Protein AF-A0A316S6Y8-F1 (afdb_monomer_lite)

Foldseek 3Di:
DPPPPDPQQWKWWAAPVHNVDTDIDRDLLSVLVSCVVRCWTFIAGPVGHTQWGADNNHTPDHPDPVSVVVSVVNNVVDPPSPPPPPPPDPDPDPPPDDDD

Radius of gyration: 15.34 Å; chains: 1; bounding box: 52×39×35 Å

pLDDT: mean 70.54, std 16.43, range [36.12, 89.25]

Secondary structure (DSSP, 8-state):
--S-S-SSS-EEEE-SS-TT-EEEE-SHHHHHHHHHHHT-EEEE-TTS-EEEEEETTEEEEES-HHHHHHHHHHHTTSTTSTTTS---------------

Sequence (100 aa):
MNQTDNRYTLLYGLTLFEPDDRTPLCSVEEVADFLLTHDGGIITEPDGAVLLEVEDREFVLCTDSEYKDELMRELRKSEGFEDRFGYRFPARTNKKRKGR

Structure (mmCIF, N/CA/C/O backbone):
data_AF-A0A316S6Y8-F1
#
_entry.id   AF-A0A316S6Y8-F1
#
loop_
_atom_site.group_PDB
_atom_site.id
_atom_site.type_symbol
_atom_site.label_atom_id
_atom_site.label_alt_id
_atom_site.label_comp_id
_atom_site.label_asym_id
_atom_site.label_entity_id
_atom_site.label_seq_id
_atom_site.pdbx_PDB_ins_code
_atom_site.Cartn_x
_atom_site.Cartn_y
_atom_site.Cartn_z
_atom_site.occupancy
_atom_site.B_iso_or_equiv
_atom_site.auth_seq_id
_atom_site.auth_comp_id
_atom_site.auth_asym_id
_atom_site.auth_atom_id
_atom_site.pdbx_PDB_model_num
ATOM 1 N N . MET A 1 1 ? -4.177 23.756 11.422 1.00 36.12 1 MET A N 1
ATOM 2 C CA . MET A 1 1 ? -4.040 22.647 10.459 1.00 36.12 1 MET A CA 1
ATOM 3 C C . MET A 1 1 ? -3.351 21.511 11.188 1.00 36.12 1 MET A C 1
ATOM 5 O O . MET A 1 1 ? -2.226 21.709 11.627 1.00 36.12 1 MET A O 1
ATOM 9 N N . ASN A 1 2 ? -4.053 20.403 11.437 1.00 38.19 2 ASN A N 1
ATOM 10 C CA . ASN A 1 2 ? -3.468 19.248 12.114 1.00 38.19 2 ASN A CA 1
ATOM 11 C C . ASN A 1 2 ? -2.569 18.515 11.125 1.00 38.19 2 ASN A C 1
ATOM 13 O O . ASN A 1 2 ? -3.009 18.098 10.061 1.00 38.19 2 ASN A O 1
ATOM 17 N N . GLN A 1 3 ? -1.302 18.417 11.494 1.00 40.00 3 GLN A N 1
ATOM 18 C CA . GLN A 1 3 ? -0.199 17.882 10.711 1.00 40.00 3 GLN A CA 1
ATOM 19 C C . GLN A 1 3 ? -0.196 16.343 10.763 1.00 40.00 3 GLN A C 1
ATOM 21 O O . GLN A 1 3 ? 0.780 15.718 11.157 1.00 40.00 3 GLN A O 1
ATOM 26 N N . THR A 1 4 ? -1.336 15.747 10.423 1.00 42.56 4 THR A N 1
ATOM 27 C CA . THR A 1 4 ? -1.509 14.317 10.111 1.00 42.56 4 THR A CA 1
ATOM 28 C C . THR A 1 4 ? -2.085 14.166 8.701 1.00 42.56 4 THR A C 1
ATOM 30 O O . THR A 1 4 ? -2.779 13.204 8.409 1.00 42.56 4 THR A O 1
ATOM 33 N N . ASP A 1 5 ? -1.849 15.162 7.849 1.00 44.81 5 ASP A N 1
ATOM 34 C CA . ASP A 1 5 ? -2.262 15.183 6.451 1.00 44.81 5 ASP A CA 1
ATOM 35 C C . ASP A 1 5 ? -1.029 14.803 5.618 1.00 44.81 5 ASP A C 1
ATOM 37 O O . ASP A 1 5 ? -0.035 15.532 5.608 1.00 44.81 5 ASP A O 1
ATOM 41 N N . ASN A 1 6 ? -1.088 13.638 4.972 1.00 48.97 6 ASN A N 1
ATOM 42 C CA . ASN A 1 6 ? -0.208 13.198 3.886 1.00 48.97 6 ASN A CA 1
ATOM 43 C C . ASN A 1 6 ? 1.246 12.835 4.225 1.00 48.97 6 ASN A C 1
ATOM 45 O O . ASN A 1 6 ? 2.181 13.495 3.772 1.00 48.97 6 ASN A O 1
ATOM 49 N N . ARG A 1 7 ? 1.472 11.703 4.906 1.00 54.59 7 ARG A N 1
ATOM 50 C CA . ARG A 1 7 ? 2.754 10.992 4.711 1.00 54.59 7 ARG A CA 1
ATOM 51 C C . ARG A 1 7 ? 2.793 10.254 3.357 1.00 54.59 7 ARG A C 1
ATOM 53 O O . ARG A 1 7 ? 3.870 10.078 2.808 1.00 54.59 7 ARG A O 1
ATOM 60 N N . TYR A 1 8 ? 1.623 9.954 2.780 1.00 62.38 8 TYR A N 1
ATOM 61 C CA . TYR A 1 8 ? 1.452 9.283 1.485 1.00 62.38 8 TYR A CA 1
ATOM 62 C C . TYR A 1 8 ? 0.461 10.049 0.596 1.00 62.38 8 TYR A C 1
ATOM 64 O O . TYR A 1 8 ? -0.688 9.654 0.439 1.00 62.38 8 TYR A O 1
ATOM 72 N N . THR A 1 9 ? 0.881 11.197 0.056 1.00 67.50 9 THR A N 1
ATOM 73 C CA . THR A 1 9 ? 0.031 12.074 -0.780 1.00 67.50 9 THR A CA 1
ATOM 74 C C . THR A 1 9 ? -0.387 11.425 -2.104 1.00 67.50 9 THR A C 1
ATOM 76 O O . THR A 1 9 ? -1.387 11.815 -2.699 1.00 67.50 9 THR A O 1
ATOM 79 N N . LEU A 1 10 ? 0.417 10.486 -2.604 1.00 80.25 10 LEU A N 1
ATOM 80 C CA . LEU A 1 10 ? 0.190 9.783 -3.859 1.00 80.25 10 LEU A CA 1
ATOM 81 C C . LEU A 1 10 ? 0.946 8.457 -3.823 1.00 80.25 10 LEU A C 1
ATOM 83 O O . LEU A 1 10 ? 2.159 8.444 -3.629 1.00 80.25 10 LEU A O 1
ATOM 87 N N . LEU A 1 11 ? 0.230 7.364 -4.027 1.00 86.81 11 LEU A N 1
ATOM 88 C CA . LEU A 1 11 ? 0.762 6.021 -4.196 1.00 86.81 11 LEU A CA 1
ATOM 89 C C . LEU A 1 11 ? 0.339 5.491 -5.562 1.00 86.81 11 LEU A C 1
ATOM 91 O O . LEU A 1 11 ? -0.578 6.019 -6.190 1.00 86.81 11 LEU A O 1
ATOM 95 N N . TYR A 1 12 ? 1.008 4.446 -6.026 1.00 86.56 12 TYR A N 1
ATOM 96 C CA . TYR A 1 12 ? 0.652 3.768 -7.263 1.00 86.56 12 TYR A CA 1
ATOM 97 C C . TYR A 1 12 ? 0.340 2.310 -6.974 1.00 86.56 12 T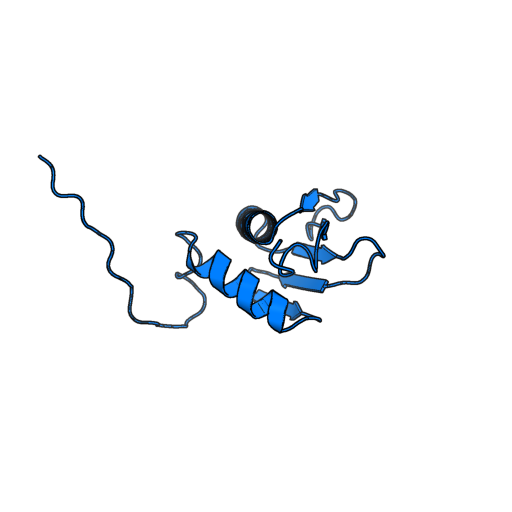YR A C 1
ATOM 99 O O . TYR A 1 12 ? 1.192 1.584 -6.471 1.00 86.56 12 TYR A O 1
ATOM 107 N N . GLY A 1 13 ? -0.885 1.900 -7.288 1.00 86.56 13 GLY A N 1
ATOM 108 C CA . GLY A 1 13 ? -1.292 0.505 -7.311 1.00 86.56 13 GLY A CA 1
ATOM 109 C C . GLY A 1 13 ? -0.900 -0.127 -8.635 1.00 86.56 13 GLY A C 1
ATOM 110 O O . GLY A 1 13 ? -1.258 0.373 -9.700 1.00 86.56 13 GLY A O 1
ATOM 111 N N . LEU A 1 14 ? -0.159 -1.219 -8.549 1.00 86.25 14 LEU A N 1
ATOM 112 C CA . LEU A 1 14 ? 0.218 -2.080 -9.655 1.00 86.25 14 LEU A CA 1
ATOM 113 C C . LEU A 1 14 ? -0.499 -3.407 -9.466 1.00 86.25 14 LEU A C 1
ATOM 115 O O . LEU A 1 14 ? -0.355 -4.066 -8.432 1.00 86.25 14 LEU A O 1
ATOM 119 N N . THR A 1 15 ? -1.275 -3.811 -10.464 1.00 77.44 15 THR A N 1
ATOM 120 C CA . THR A 1 15 ? -1.862 -5.149 -10.450 1.00 77.44 15 THR A CA 1
ATOM 121 C C . THR A 1 15 ? -0.771 -6.172 -10.774 1.00 77.44 15 THR A C 1
ATOM 123 O O . THR A 1 15 ? 0.131 -5.906 -11.568 1.00 77.44 15 THR A O 1
ATOM 126 N N . LEU A 1 16 ? -0.846 -7.367 -10.184 1.00 67.44 16 LEU A N 1
ATOM 127 C CA . LEU A 1 16 ? 0.112 -8.448 -10.470 1.00 67.44 16 LEU A CA 1
ATOM 128 C C . LEU A 1 16 ? 0.020 -8.950 -11.923 1.00 67.44 16 LEU A C 1
ATOM 130 O O . LEU A 1 16 ? 0.953 -9.568 -12.431 1.00 67.44 16 LEU A O 1
ATOM 134 N N . PHE A 1 17 ? -1.106 -8.685 -12.590 1.00 64.50 17 PHE A N 1
ATOM 135 C CA . PHE A 1 17 ? -1.390 -9.134 -13.951 1.00 64.50 17 PHE A CA 1
ATOM 136 C C . PHE A 1 17 ? -1.038 -8.089 -15.017 1.00 64.50 17 PHE A C 1
ATOM 138 O O . PHE A 1 17 ? -0.669 -8.465 -16.128 1.00 64.50 17 PHE A O 1
ATOM 145 N N . GLU A 1 18 ? -1.113 -6.797 -14.688 1.00 65.38 18 GLU A N 1
ATOM 146 C CA . GLU A 1 18 ? -0.861 -5.681 -15.605 1.00 65.38 18 GLU A CA 1
ATOM 147 C C . GLU A 1 18 ? 0.049 -4.631 -14.931 1.00 65.38 18 GLU A C 1
ATOM 149 O O . GLU A 1 18 ? -0.429 -3.610 -14.437 1.00 65.38 18 GLU A O 1
ATOM 154 N N . PRO A 1 19 ? 1.379 -4.857 -14.906 1.00 61.94 19 PRO A N 1
ATOM 155 C CA . PRO A 1 19 ? 2.339 -3.974 -14.231 1.00 61.94 19 PRO A CA 1
ATOM 156 C C . PRO A 1 19 ? 2.576 -2.630 -14.949 1.00 61.94 19 PRO A C 1
ATOM 158 O O . PRO A 1 1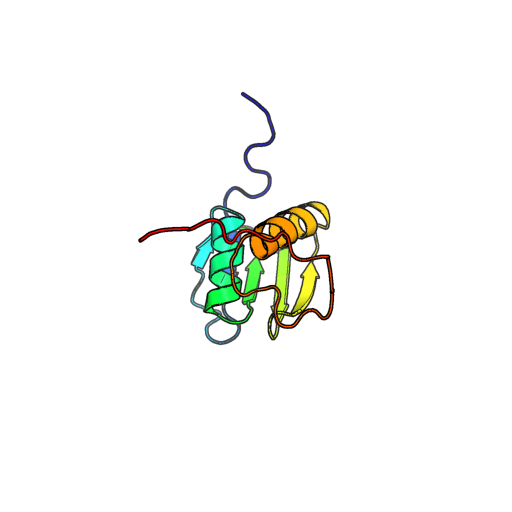9 ? 3.251 -1.752 -14.410 1.00 61.94 19 PRO A O 1
ATOM 161 N N . ASP A 1 20 ? 2.052 -2.459 -16.165 1.00 64.88 20 ASP A N 1
ATOM 162 C CA . ASP A 1 20 ? 2.064 -1.179 -16.886 1.00 64.88 20 ASP A CA 1
ATOM 163 C C . ASP A 1 20 ? 0.895 -0.264 -16.476 1.00 64.88 20 ASP A C 1
ATOM 165 O O . ASP A 1 20 ? 0.974 0.951 -16.674 1.00 64.88 20 ASP A O 1
ATOM 169 N N . ASP A 1 21 ? -0.159 -0.809 -15.853 1.00 70.81 21 ASP A N 1
ATOM 170 C CA . ASP A 1 21 ? -1.318 -0.031 -15.415 1.00 70.81 21 ASP A CA 1
ATOM 171 C C . ASP A 1 21 ? -1.123 0.444 -13.970 1.00 70.81 21 ASP A C 1
ATOM 173 O O . ASP A 1 21 ? -1.414 -0.242 -12.987 1.00 70.81 21 ASP A O 1
ATOM 177 N N . ARG A 1 22 ? -0.528 1.633 -13.846 1.00 78.69 22 ARG A N 1
ATOM 178 C CA . ARG A 1 22 ? -0.331 2.312 -12.563 1.00 78.69 22 ARG A CA 1
ATOM 179 C C . ARG A 1 22 ? -1.588 3.080 -12.203 1.00 78.69 22 ARG A C 1
ATOM 181 O O . ARG A 1 22 ? -1.808 4.181 -12.707 1.00 78.69 22 ARG A O 1
ATOM 188 N N . THR A 1 23 ? -2.361 2.542 -11.271 1.00 82.19 23 THR A N 1
ATOM 189 C CA . THR A 1 23 ? -3.507 3.258 -10.712 1.00 82.19 23 THR A CA 1
ATOM 190 C C . THR A 1 23 ? -3.013 4.252 -9.658 1.00 82.19 23 THR A C 1
ATOM 192 O O . THR A 1 23 ? -2.388 3.830 -8.685 1.00 82.19 23 THR A O 1
ATOM 195 N N . PRO A 1 24 ? -3.238 5.568 -9.816 1.00 85.25 24 PRO A N 1
ATOM 196 C CA . PRO A 1 24 ? -2.909 6.536 -8.779 1.00 85.25 24 PRO A CA 1
ATOM 197 C C . PRO A 1 24 ? -3.883 6.389 -7.605 1.00 85.25 24 PRO A C 1
ATOM 199 O O . PRO A 1 24 ? -5.093 6.484 -7.781 1.00 85.25 24 PRO A O 1
ATOM 202 N N . LEU A 1 25 ? -3.343 6.175 -6.411 1.00 84.44 25 LEU A N 1
ATOM 203 C CA . LEU A 1 25 ? -4.080 5.990 -5.165 1.00 84.44 25 LEU A CA 1
ATOM 204 C C . LEU A 1 25 ? -3.683 7.126 -4.220 1.00 84.44 25 LEU A C 1
ATOM 206 O O . LEU A 1 25 ? -2.549 7.193 -3.748 1.00 84.44 25 LEU A O 1
ATOM 210 N N . CYS A 1 26 ? -4.596 8.058 -3.976 1.00 79.31 26 CYS A N 1
ATOM 211 C CA . CYS A 1 26 ? -4.345 9.269 -3.193 1.00 79.31 26 CYS A CA 1
ATOM 212 C C . CYS A 1 26 ? -4.754 9.109 -1.723 1.00 79.31 26 CYS A C 1
ATOM 214 O O . CYS A 1 26 ? -4.661 10.057 -0.943 1.00 79.31 26 CYS A O 1
ATOM 216 N N . SER A 1 27 ? -5.275 7.946 -1.331 1.00 80.31 27 SER A N 1
ATOM 217 C CA . SER A 1 27 ? -5.752 7.679 0.027 1.00 80.31 27 SER A CA 1
ATOM 218 C C . SER A 1 27 ? -5.680 6.196 0.376 1.00 80.31 27 SER A C 1
ATOM 220 O O . SER A 1 27 ? -5.769 5.329 -0.490 1.00 80.31 27 SER A O 1
ATOM 222 N N . VAL A 1 28 ? -5.571 5.895 1.673 1.00 81.56 28 VAL A N 1
ATOM 223 C CA . VAL A 1 28 ? -5.579 4.515 2.196 1.00 81.56 28 VAL A CA 1
ATOM 224 C C . VAL A 1 28 ? -6.882 3.785 1.853 1.00 81.56 28 VAL A C 1
ATOM 226 O O . VAL A 1 28 ? -6.867 2.584 1.605 1.00 81.56 28 VAL A O 1
ATOM 229 N N . GLU A 1 29 ? -7.997 4.513 1.784 1.00 81.75 29 GLU A N 1
ATOM 230 C CA . GLU A 1 29 ? -9.294 3.989 1.339 1.00 81.75 29 GLU A CA 1
ATOM 231 C C . GLU A 1 29 ? -9.241 3.483 -0.108 1.00 81.75 29 GLU A C 1
ATOM 233 O O . GLU A 1 29 ? -9.693 2.374 -0.381 1.00 81.75 29 GLU A O 1
ATOM 238 N N . GLU A 1 30 ? -8.633 4.249 -1.020 1.00 84.44 30 GLU A N 1
ATOM 239 C CA . GLU A 1 30 ? -8.464 3.835 -2.419 1.00 84.44 30 GLU A CA 1
ATOM 240 C C . GLU A 1 30 ? -7.526 2.632 -2.526 1.00 84.44 30 GLU A C 1
ATOM 242 O O . GLU A 1 30 ? -7.772 1.725 -3.314 1.00 84.44 30 GLU A O 1
ATOM 247 N N . VAL A 1 31 ? -6.482 2.579 -1.695 1.00 84.62 31 VAL A N 1
ATOM 248 C CA . VAL A 1 31 ? -5.582 1.419 -1.630 1.00 84.62 31 VAL A CA 1
ATOM 249 C C . VAL A 1 31 ? -6.321 0.172 -1.156 1.00 84.62 31 VAL A C 1
ATOM 251 O O . VAL A 1 31 ? -6.162 -0.895 -1.743 1.00 84.62 31 VAL A O 1
ATOM 254 N N . ALA A 1 32 ? -7.159 0.293 -0.128 1.00 83.56 32 ALA A N 1
ATOM 255 C CA . ALA A 1 32 ? -7.983 -0.812 0.343 1.00 83.56 32 ALA A CA 1
ATOM 256 C C . ALA A 1 32 ? -8.958 -1.299 -0.742 1.00 83.56 32 ALA A C 1
ATOM 258 O O . ALA A 1 32 ? -9.063 -2.504 -0.965 1.00 83.56 32 ALA A O 1
ATOM 259 N N . ASP A 1 33 ? -9.639 -0.380 -1.430 1.00 82.12 33 ASP A N 1
ATOM 260 C CA . ASP A 1 33 ? -10.571 -0.699 -2.518 1.00 82.12 33 ASP A CA 1
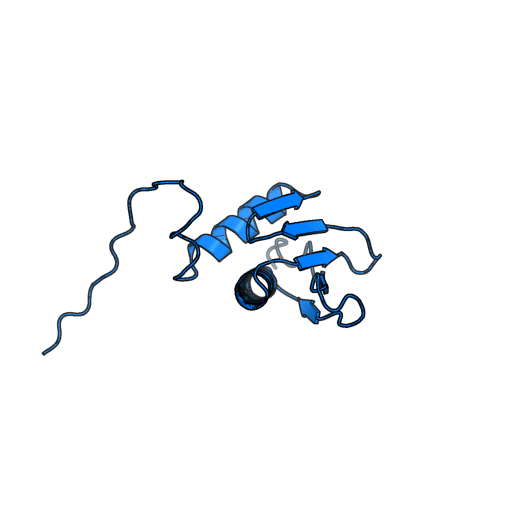ATOM 261 C C . ASP A 1 33 ? -9.867 -1.363 -3.711 1.00 82.12 33 ASP A C 1
ATOM 263 O O . ASP A 1 33 ? -10.333 -2.383 -4.222 1.00 82.12 33 ASP A O 1
ATOM 267 N N . PHE A 1 34 ? -8.687 -0.861 -4.084 1.00 84.69 34 PHE A N 1
ATOM 268 C CA . PHE A 1 34 ? -7.843 -1.442 -5.124 1.00 84.69 34 PHE A CA 1
ATOM 269 C C . PHE A 1 34 ? -7.455 -2.887 -4.790 1.00 84.69 34 PHE A C 1
ATOM 271 O O . PHE A 1 34 ? -7.671 -3.795 -5.592 1.00 84.69 34 PHE A O 1
ATOM 278 N N . LEU A 1 35 ? -6.949 -3.126 -3.577 1.00 82.69 35 LEU A N 1
ATOM 279 C CA . LEU A 1 35 ? -6.564 -4.466 -3.127 1.00 82.69 35 LEU A CA 1
ATOM 280 C C . LEU A 1 35 ? -7.754 -5.435 -3.089 1.00 82.69 35 LEU A C 1
ATOM 282 O O . LEU A 1 35 ? -7.601 -6.611 -3.413 1.00 82.69 35 LEU A O 1
ATOM 286 N N . LEU A 1 36 ? -8.939 -4.955 -2.705 1.00 78.31 36 LEU A N 1
ATOM 287 C CA . LEU A 1 36 ? -10.169 -5.750 -2.703 1.00 78.31 36 LEU A CA 1
ATOM 288 C C . LEU A 1 36 ? -10.666 -6.065 -4.119 1.00 78.31 36 LEU A C 1
ATOM 290 O O . LEU A 1 36 ? -11.169 -7.164 -4.347 1.00 78.31 36 LEU A O 1
ATOM 294 N N . THR A 1 37 ? -10.527 -5.121 -5.049 1.00 80.75 37 THR A N 1
ATOM 295 C CA . THR A 1 37 ? -10.964 -5.252 -6.447 1.00 80.75 37 THR A CA 1
ATOM 296 C C . THR A 1 37 ? -10.060 -6.187 -7.246 1.00 80.75 37 THR A C 1
ATOM 298 O O . THR A 1 37 ? -10.548 -6.954 -8.074 1.00 80.75 37 THR A O 1
ATOM 301 N N . HIS A 1 38 ? -8.752 -6.141 -6.988 1.00 77.38 38 HIS A N 1
ATOM 302 C CA . HIS A 1 38 ? -7.742 -6.892 -7.735 1.00 77.38 38 HIS A CA 1
ATOM 303 C C . HIS A 1 38 ? -7.245 -8.158 -7.020 1.00 77.38 38 HIS A C 1
ATOM 305 O O . HIS A 1 38 ? -6.349 -8.827 -7.531 1.00 77.38 38 HIS A O 1
ATOM 311 N N . ASP A 1 39 ? -7.824 -8.507 -5.862 1.00 75.38 39 ASP A N 1
ATOM 312 C CA . ASP A 1 39 ? -7.413 -9.651 -5.029 1.00 75.38 39 ASP A CA 1
ATOM 313 C C . ASP A 1 39 ? -5.937 -9.588 -4.558 1.00 75.38 39 ASP A C 1
ATOM 315 O O . ASP A 1 39 ? -5.350 -10.583 -4.129 1.00 75.38 39 ASP A O 1
ATOM 319 N N . GLY A 1 40 ? -5.337 -8.398 -4.591 1.00 80.56 40 GLY A N 1
ATOM 320 C CA . GLY A 1 40 ? -3.921 -8.165 -4.322 1.00 80.56 40 GLY A CA 1
ATOM 321 C C . GLY A 1 40 ? -3.321 -7.117 -5.259 1.00 80.56 40 GLY A C 1
ATOM 322 O O . GLY A 1 40 ? -3.993 -6.569 -6.131 1.00 80.56 40 GLY A O 1
ATOM 323 N N . GLY A 1 41 ? -2.043 -6.818 -5.058 1.00 87.31 41 GLY A N 1
ATOM 324 C CA . GLY A 1 41 ? -1.293 -5.845 -5.838 1.00 87.31 41 GLY A CA 1
ATOM 325 C C . GLY A 1 41 ? -0.054 -5.332 -5.112 1.00 87.31 41 GLY A C 1
ATOM 326 O O . GLY A 1 41 ? 0.145 -5.562 -3.917 1.00 87.31 41 GLY A O 1
ATOM 327 N N . ILE A 1 42 ? 0.771 -4.603 -5.855 1.00 89.25 42 ILE A N 1
ATOM 328 C CA . ILE A 1 42 ? 1.963 -3.932 -5.343 1.00 89.25 42 ILE A CA 1
ATOM 329 C C . ILE A 1 42 ? 1.644 -2.443 -5.255 1.00 89.25 42 ILE A C 1
ATOM 331 O O . ILE A 1 42 ? 1.283 -1.820 -6.248 1.00 89.25 42 ILE A O 1
ATOM 335 N N . ILE A 1 43 ? 1.775 -1.865 -4.069 1.00 88.88 43 ILE A N 1
ATOM 336 C CA . ILE A 1 43 ? 1.642 -0.430 -3.848 1.00 88.88 43 ILE A CA 1
ATOM 337 C C . ILE A 1 43 ? 3.039 0.163 -3.748 1.00 88.88 43 ILE A C 1
ATOM 339 O O . ILE A 1 43 ? 3.827 -0.200 -2.869 1.00 88.88 43 ILE A O 1
ATOM 343 N N . THR A 1 44 ? 3.343 1.088 -4.648 1.00 88.31 44 THR A N 1
ATOM 344 C CA . THR A 1 44 ? 4.632 1.775 -4.697 1.00 88.31 44 THR A CA 1
ATOM 345 C C . THR A 1 44 ? 4.489 3.256 -4.395 1.00 88.31 44 THR A C 1
ATOM 347 O O . THR A 1 44 ? 3.486 3.885 -4.738 1.00 88.31 44 THR A O 1
ATOM 350 N N . GLU A 1 45 ? 5.531 3.832 -3.814 1.00 86.62 45 GLU A N 1
ATOM 351 C CA . GLU A 1 45 ? 5.693 5.274 -3.684 1.00 86.62 45 GLU A CA 1
ATOM 352 C C . GLU A 1 45 ? 6.007 5.925 -5.050 1.00 86.62 45 GLU A C 1
ATOM 354 O O . GLU A 1 45 ? 6.340 5.230 -6.019 1.00 86.62 45 GLU A O 1
ATOM 359 N N . PRO A 1 46 ? 5.908 7.261 -5.180 1.00 82.56 46 PRO A N 1
ATOM 360 C CA . PRO A 1 46 ? 6.169 7.957 -6.441 1.00 82.56 46 PRO A CA 1
ATOM 361 C C . PRO A 1 46 ? 7.597 7.818 -6.967 1.00 82.56 46 PRO A C 1
ATOM 363 O O . PRO A 1 46 ? 7.820 7.942 -8.171 1.00 82.56 46 PRO A O 1
ATOM 366 N N . ASP A 1 47 ? 8.562 7.575 -6.083 1.00 82.12 47 ASP A N 1
ATOM 367 C CA . ASP A 1 47 ? 9.950 7.279 -6.441 1.00 82.12 47 ASP A CA 1
ATOM 368 C C . ASP A 1 47 ? 10.140 5.840 -6.959 1.00 82.12 47 ASP A C 1
ATOM 370 O O . ASP A 1 47 ? 11.199 5.515 -7.497 1.00 82.12 47 ASP A O 1
ATOM 374 N N . GLY A 1 48 ? 9.102 5.003 -6.866 1.00 79.31 48 GLY A N 1
ATOM 375 C CA . GLY A 1 48 ? 9.105 3.612 -7.305 1.00 79.31 48 GLY A CA 1
ATOM 376 C C . GLY A 1 48 ? 9.511 2.610 -6.224 1.00 79.31 48 GLY A C 1
ATOM 377 O O . GLY A 1 48 ? 9.560 1.416 -6.520 1.00 79.31 48 GLY A O 1
ATOM 378 N N . ALA A 1 49 ? 9.786 3.045 -4.989 1.00 85.81 49 ALA A N 1
ATOM 379 C CA . ALA A 1 49 ? 9.964 2.134 -3.865 1.00 85.81 49 ALA A CA 1
ATOM 380 C C . ALA A 1 49 ? 8.676 1.360 -3.563 1.00 85.81 49 ALA A C 1
ATOM 382 O O . ALA A 1 49 ? 7.576 1.910 -3.576 1.00 85.81 49 ALA A O 1
ATOM 383 N N . VAL A 1 50 ? 8.812 0.067 -3.266 1.00 87.12 50 VAL A N 1
ATOM 384 C CA . VAL A 1 50 ? 7.684 -0.764 -2.835 1.00 87.12 50 VAL A CA 1
ATOM 385 C C . VAL A 1 50 ? 7.353 -0.427 -1.385 1.00 87.12 50 VAL A C 1
ATOM 387 O O . VAL A 1 50 ? 8.168 -0.644 -0.483 1.00 87.12 50 VAL A O 1
ATOM 390 N N . LEU A 1 51 ? 6.143 0.089 -1.174 1.00 87.06 51 LEU A N 1
ATOM 391 C CA . LEU A 1 51 ? 5.595 0.361 0.151 1.00 87.06 51 LEU A CA 1
ATOM 392 C C . LEU A 1 51 ? 4.892 -0.878 0.714 1.00 87.06 51 LEU A C 1
ATOM 394 O O . LEU A 1 51 ? 5.008 -1.214 1.897 1.00 87.06 51 LEU A O 1
ATOM 398 N N . LEU A 1 52 ? 4.132 -1.548 -0.150 1.00 87.75 52 LEU A N 1
ATOM 399 C CA . LEU A 1 52 ? 3.293 -2.674 0.212 1.00 87.75 52 LEU A CA 1
ATOM 400 C C . LEU A 1 52 ? 3.189 -3.66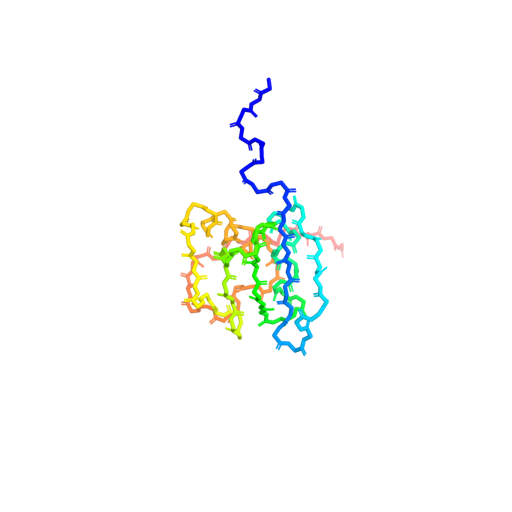7 -0.938 1.00 87.75 52 LEU A C 1
ATOM 402 O O . LEU A 1 52 ? 3.040 -3.281 -2.089 1.00 87.75 52 LEU A O 1
ATOM 406 N N . GLU A 1 53 ? 3.186 -4.945 -0.607 1.00 89.06 53 GLU A N 1
ATOM 407 C CA . GLU A 1 53 ? 2.897 -6.026 -1.534 1.00 89.06 53 GLU A CA 1
ATOM 408 C C . GLU A 1 53 ? 1.877 -6.959 -0.898 1.00 89.06 53 GLU A C 1
ATOM 410 O O . GLU A 1 53 ? 2.043 -7.409 0.244 1.00 89.06 53 GLU A O 1
ATOM 415 N N . VAL A 1 54 ? 0.805 -7.212 -1.640 1.00 84.38 54 VAL A N 1
ATOM 416 C CA . VAL A 1 54 ? -0.274 -8.103 -1.239 1.00 84.38 54 VAL A CA 1
ATOM 417 C C . VAL A 1 54 ? -0.497 -9.122 -2.348 1.00 84.38 54 VAL A C 1
ATOM 419 O O . VAL A 1 54 ? -0.825 -8.747 -3.469 1.00 84.38 54 VAL A O 1
ATOM 422 N N . GLU A 1 55 ? -0.371 -10.405 -2.034 1.00 81.81 55 GLU A N 1
ATOM 423 C CA . GLU A 1 55 ? -0.676 -11.508 -2.952 1.00 81.81 55 GLU A CA 1
ATOM 424 C C . GLU A 1 55 ? -1.790 -12.363 -2.362 1.00 81.81 55 GLU A C 1
ATOM 426 O O . GLU A 1 55 ? -1.746 -12.695 -1.182 1.00 81.81 55 GLU A O 1
ATOM 431 N N . ASP A 1 56 ? -2.793 -12.723 -3.166 1.00 74.69 56 ASP A N 1
ATOM 432 C CA . ASP A 1 56 ? -3.935 -13.547 -2.728 1.00 74.69 56 ASP A CA 1
ATOM 433 C C . ASP A 1 56 ? -4.605 -12.999 -1.450 1.00 74.69 56 ASP A C 1
ATOM 435 O O . ASP A 1 56 ? -4.997 -13.725 -0.536 1.00 74.69 56 ASP A O 1
ATOM 439 N N . ARG A 1 57 ? -4.716 -11.665 -1.373 1.00 68.75 57 ARG A N 1
ATOM 440 C CA . ARG A 1 57 ? -5.175 -10.905 -0.195 1.00 68.75 57 ARG A CA 1
ATOM 441 C C . ARG A 1 57 ? -4.296 -11.038 1.056 1.00 68.75 57 ARG A C 1
ATOM 443 O O . ARG A 1 57 ? -4.711 -10.542 2.097 1.00 68.75 57 ARG A O 1
ATOM 450 N N . GLU A 1 58 ? -3.107 -11.633 0.989 1.00 77.44 58 GLU A N 1
ATOM 451 C CA . GLU A 1 58 ? -2.136 -11.748 2.084 1.00 77.44 58 GLU A CA 1
ATOM 452 C C . GLU A 1 58 ? -1.029 -10.689 1.983 1.00 77.44 58 GLU A C 1
ATOM 454 O O . GLU A 1 58 ? -0.482 -10.434 0.917 1.00 77.44 58 GLU A O 1
ATOM 459 N N . PHE A 1 59 ? -0.672 -10.070 3.112 1.00 80.75 59 PHE A N 1
ATOM 460 C CA . PHE A 1 59 ? 0.423 -9.098 3.181 1.00 80.75 59 PHE A CA 1
ATOM 461 C C . PHE A 1 59 ? 1.780 -9.803 3.084 1.00 80.75 59 PHE A C 1
ATOM 463 O O . PHE A 1 59 ? 2.265 -10.331 4.087 1.00 80.75 59 PHE A O 1
ATOM 470 N N . VAL A 1 60 ? 2.409 -9.745 1.912 1.00 84.62 60 VAL A N 1
ATOM 471 C CA . VAL A 1 60 ? 3.734 -10.325 1.650 1.00 84.62 60 VAL A CA 1
ATOM 472 C C . VAL A 1 60 ? 4.829 -9.416 2.198 1.00 84.62 60 VAL A C 1
ATOM 474 O O . VAL A 1 60 ? 5.710 -9.854 2.940 1.00 84.62 60 VAL A O 1
ATOM 477 N N . LEU A 1 61 ? 4.748 -8.123 1.879 1.00 84.19 61 LEU A N 1
ATOM 478 C CA . LEU A 1 61 ? 5.749 -7.137 2.266 1.00 84.19 61 LEU A CA 1
ATOM 479 C C . LEU A 1 61 ? 5.081 -5.825 2.651 1.00 84.19 61 LEU A C 1
ATOM 481 O O . LEU A 1 61 ? 4.127 -5.378 2.026 1.00 84.19 61 LEU A O 1
ATOM 485 N N . CYS A 1 62 ? 5.590 -5.196 3.704 1.00 84.81 62 CYS A N 1
ATOM 486 C CA . CYS A 1 62 ? 5.236 -3.830 4.044 1.00 84.81 62 CYS A CA 1
ATOM 487 C C . CYS A 1 62 ? 6.433 -3.155 4.703 1.00 84.81 62 CYS A C 1
ATOM 489 O O . CYS A 1 62 ? 6.923 -3.631 5.730 1.00 84.81 62 CYS A O 1
ATOM 491 N N . THR A 1 63 ? 6.916 -2.079 4.093 1.00 84.75 63 THR A N 1
ATOM 492 C CA . THR A 1 63 ? 8.074 -1.312 4.569 1.00 84.75 63 THR A CA 1
ATOM 493 C C . THR A 1 63 ? 7.709 -0.338 5.684 1.00 84.75 63 THR A C 1
ATOM 495 O O . THR A 1 63 ? 8.572 -0.028 6.503 1.00 84.75 63 THR A O 1
ATOM 498 N N . ASP A 1 64 ? 6.442 0.079 5.780 1.00 83.75 64 ASP A N 1
ATOM 499 C CA . ASP A 1 64 ? 5.959 0.970 6.836 1.00 83.75 64 ASP A CA 1
ATOM 500 C C . ASP A 1 64 ? 4.861 0.318 7.692 1.00 83.75 64 ASP A C 1
ATOM 502 O O . ASP A 1 64 ? 3.724 0.098 7.271 1.00 83.75 64 ASP A O 1
ATOM 506 N N . SER A 1 65 ? 5.204 0.002 8.941 1.00 79.81 65 SER A N 1
ATOM 507 C CA . SER A 1 65 ? 4.278 -0.635 9.880 1.00 79.81 65 SER A CA 1
ATOM 508 C C . SER A 1 65 ? 3.131 0.273 10.332 1.00 79.81 65 SER A C 1
ATOM 510 O O . SER A 1 65 ? 2.060 -0.239 10.641 1.00 79.81 65 SER A O 1
ATOM 512 N N . GLU A 1 66 ? 3.324 1.595 10.379 1.00 84.06 66 GLU A N 1
ATOM 513 C CA . GLU A 1 66 ? 2.266 2.535 10.783 1.00 84.06 66 GLU A CA 1
ATOM 514 C C . GLU A 1 66 ? 1.196 2.625 9.686 1.00 84.06 66 GLU A C 1
ATOM 516 O O . GLU A 1 66 ? -0.001 2.524 9.965 1.00 84.06 66 GLU A O 1
ATOM 521 N N . TYR A 1 67 ? 1.636 2.689 8.428 1.00 82.06 67 TYR A N 1
ATOM 522 C CA . TYR A 1 67 ? 0.782 2.594 7.251 1.00 82.06 67 TYR A CA 1
ATOM 523 C C . TYR A 1 67 ? 0.020 1.268 7.198 1.00 82.06 67 TYR A C 1
ATOM 525 O O . TYR A 1 67 ? -1.183 1.247 6.935 1.00 82.06 67 TYR A O 1
ATOM 533 N N . LYS A 1 68 ? 0.692 0.153 7.510 1.00 83.56 68 LYS A N 1
ATOM 534 C CA . LYS A 1 68 ? 0.049 -1.164 7.593 1.00 83.56 68 LYS A CA 1
ATOM 535 C C . LYS A 1 68 ? -1.107 -1.178 8.587 1.00 83.56 68 LYS A C 1
ATOM 537 O O . LYS A 1 68 ? -2.168 -1.709 8.268 1.00 83.56 68 LYS A O 1
ATOM 542 N N . ASP A 1 69 ? -0.915 -0.633 9.786 1.00 83.19 69 ASP A N 1
ATOM 543 C CA . ASP A 1 69 ? -1.965 -0.570 10.807 1.00 83.19 69 ASP A CA 1
ATOM 544 C C . ASP A 1 69 ? -3.154 0.295 10.354 1.00 83.19 69 ASP A C 1
ATOM 546 O O . ASP A 1 69 ? -4.311 -0.073 10.584 1.00 83.19 69 ASP A O 1
ATOM 550 N N . GLU A 1 70 ? -2.891 1.408 9.664 1.00 85.06 70 GLU A N 1
ATOM 551 C CA . GLU A 1 70 ? -3.930 2.273 9.098 1.00 85.06 70 GLU A CA 1
ATOM 552 C C . GLU A 1 70 ? -4.717 1.574 7.980 1.00 85.06 70 GLU A C 1
ATOM 554 O O . GLU A 1 70 ? -5.948 1.516 8.034 1.00 85.06 70 GLU A O 1
ATOM 559 N N . LEU A 1 71 ? -4.025 0.940 7.032 1.00 83.25 71 LEU A N 1
ATOM 560 C CA . LEU A 1 71 ? -4.646 0.172 5.953 1.00 83.25 71 LEU A CA 1
ATOM 561 C C . LEU A 1 71 ? -5.437 -1.026 6.481 1.00 83.25 71 LEU A C 1
ATOM 563 O O . LEU A 1 71 ? -6.568 -1.260 6.062 1.00 83.25 71 LEU A O 1
ATOM 567 N N . MET A 1 72 ? -4.901 -1.753 7.462 1.00 80.38 72 MET A N 1
ATOM 568 C CA . MET A 1 72 ? -5.618 -2.838 8.138 1.00 80.38 72 MET A CA 1
ATOM 569 C C . MET A 1 72 ? -6.881 -2.337 8.836 1.00 80.38 72 MET A C 1
ATOM 571 O O . MET A 1 72 ? -7.888 -3.045 8.892 1.00 80.38 72 MET A O 1
ATOM 575 N N . ARG A 1 73 ? -6.852 -1.124 9.393 1.00 82.38 73 ARG A N 1
ATOM 576 C CA . ARG A 1 73 ? -8.028 -0.505 10.005 1.00 82.38 73 ARG A CA 1
ATOM 577 C C . ARG A 1 73 ? -9.080 -0.136 8.964 1.00 82.38 73 ARG A C 1
ATOM 579 O O . ARG A 1 73 ? -10.264 -0.258 9.275 1.00 82.38 73 ARG A O 1
ATOM 586 N N . GLU A 1 74 ? -8.664 0.283 7.774 1.00 81.44 74 GLU A N 1
ATOM 587 C CA . GLU A 1 74 ? -9.569 0.603 6.670 1.00 81.44 74 GLU A CA 1
ATOM 588 C C . GLU A 1 74 ? -10.185 -0.657 6.057 1.00 81.44 74 GLU A C 1
ATOM 590 O O . GLU A 1 74 ? -11.406 -0.779 5.990 1.00 81.44 74 GLU A O 1
ATOM 595 N N . LEU A 1 75 ? -9.365 -1.671 5.771 1.00 77.56 75 LEU A N 1
ATOM 596 C CA . LEU A 1 75 ? -9.819 -2.987 5.311 1.00 77.56 75 LEU A CA 1
ATOM 597 C C . LEU A 1 75 ? -10.812 -3.634 6.292 1.00 77.56 75 LEU A C 1
ATOM 599 O O . LEU A 1 75 ? -11.759 -4.290 5.872 1.00 77.56 75 LEU A O 1
ATOM 603 N N . ARG A 1 76 ? -10.662 -3.396 7.605 1.00 70.75 76 ARG A N 1
ATOM 604 C CA . ARG A 1 76 ? -11.622 -3.838 8.639 1.00 70.75 76 ARG A CA 1
ATOM 605 C C . ARG A 1 76 ? -12.972 -3.119 8.614 1.00 70.75 76 ARG A C 1
ATOM 607 O O . ARG A 1 76 ? -13.908 -3.607 9.244 1.00 70.75 76 ARG A O 1
ATOM 614 N N . LYS A 1 77 ? -13.077 -1.941 7.999 1.00 70.38 77 LYS A N 1
ATOM 615 C CA . LYS A 1 77 ? -14.355 -1.225 7.865 1.00 70.38 77 LYS A CA 1
ATOM 616 C C . LYS A 1 77 ? -15.141 -1.687 6.639 1.00 70.38 77 LYS A C 1
ATOM 618 O O . LYS A 1 77 ? -16.367 -1.596 6.667 1.00 70.38 77 LYS A O 1
ATOM 623 N N . SER A 1 78 ? -14.462 -2.173 5.602 1.00 61.38 78 SER A N 1
ATOM 624 C CA . SER A 1 78 ? -15.101 -2.678 4.386 1.00 61.38 78 SER A CA 1
ATOM 625 C C . SER A 1 78 ? -15.701 -4.073 4.607 1.00 61.38 78 SER A C 1
ATOM 627 O O . SER A 1 78 ? -15.003 -5.028 4.952 1.00 61.38 78 SER A O 1
ATOM 629 N N . GLU A 1 79 ? -17.019 -4.198 4.406 1.00 52.19 79 GLU A N 1
ATOM 630 C CA . GLU A 1 79 ? -17.736 -5.483 4.420 1.00 52.19 79 GLU A CA 1
ATOM 631 C C . GLU A 1 79 ? -17.129 -6.424 3.359 1.00 52.19 79 GLU A C 1
ATOM 633 O O . GLU A 1 79 ? -17.249 -6.167 2.165 1.00 52.19 79 GLU A O 1
ATOM 638 N N . GLY A 1 80 ? -16.477 -7.514 3.786 1.00 52.16 80 GLY A N 1
ATOM 639 C CA . GLY A 1 80 ? -15.912 -8.534 2.885 1.00 52.16 80 GLY A CA 1
ATOM 640 C C . GLY A 1 80 ? -14.479 -8.982 3.194 1.00 52.16 80 GLY A C 1
ATOM 641 O O . GLY A 1 80 ? -14.059 -10.030 2.704 1.00 52.16 80 GLY A O 1
ATOM 642 N N . PHE A 1 81 ? -13.740 -8.253 4.039 1.00 52.91 81 PHE A N 1
ATOM 643 C CA . PHE A 1 81 ? -12.369 -8.625 4.429 1.00 52.91 81 PHE A CA 1
ATOM 644 C C . PHE A 1 81 ? -12.306 -9.613 5.616 1.00 52.91 81 PHE A C 1
ATOM 646 O O . PHE A 1 81 ? -11.317 -10.322 5.800 1.00 52.91 81 PHE A O 1
ATOM 653 N N . GLU A 1 82 ? -13.373 -9.704 6.420 1.00 50.84 82 GLU A N 1
ATOM 654 C CA . GLU A 1 82 ? -13.428 -10.538 7.635 1.00 50.84 82 GLU A CA 1
ATOM 655 C C . GLU A 1 82 ? -13.450 -12.058 7.369 1.00 50.84 82 GLU A C 1
ATOM 657 O O . GLU A 1 82 ? -13.183 -12.836 8.284 1.00 50.84 82 GLU A O 1
ATOM 662 N N . ASP A 1 83 ? -13.744 -12.511 6.145 1.00 50.19 83 ASP A N 1
ATOM 663 C CA . ASP A 1 83 ? -14.141 -13.910 5.918 1.00 50.19 83 ASP A CA 1
ATOM 664 C C . ASP A 1 83 ? -12.966 -14.910 5.845 1.00 50.19 83 ASP A C 1
ATOM 666 O O . ASP A 1 83 ? -13.173 -16.107 6.033 1.00 50.19 83 ASP A O 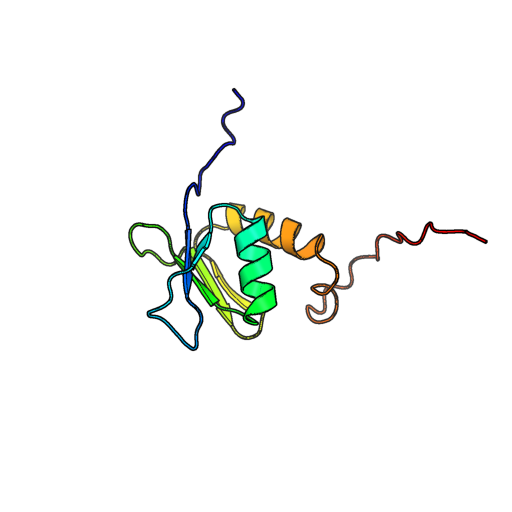1
ATOM 670 N N . ARG A 1 84 ? -11.716 -14.462 5.617 1.00 48.22 84 ARG A N 1
ATOM 671 C CA . ARG A 1 84 ? -10.586 -15.387 5.341 1.00 48.22 84 ARG A CA 1
ATOM 672 C C . ARG A 1 84 ? -9.335 -15.259 6.208 1.00 48.22 84 ARG A C 1
ATOM 674 O O . ARG A 1 84 ? -8.558 -16.206 6.255 1.00 48.22 84 ARG A O 1
ATOM 681 N N . PHE A 1 85 ? -9.152 -14.181 6.968 1.00 47.56 85 PHE A N 1
ATOM 682 C CA . PHE A 1 85 ? -7.913 -13.978 7.738 1.00 47.56 85 PHE A CA 1
ATOM 683 C C . PHE A 1 85 ? -7.791 -14.780 9.047 1.00 47.56 85 PHE A C 1
ATOM 685 O O . PHE A 1 85 ? -6.856 -14.557 9.814 1.00 47.56 85 PHE A O 1
ATOM 692 N N . GLY A 1 86 ? -8.728 -15.683 9.368 1.00 46.31 86 GLY A N 1
ATOM 693 C CA . GLY A 1 86 ? -8.675 -16.527 10.578 1.00 46.31 86 GLY A CA 1
ATOM 694 C C . GLY A 1 86 ? -8.680 -15.768 11.918 1.00 46.31 86 GLY A C 1
ATOM 695 O O . GLY A 1 86 ? -8.752 -16.376 12.987 1.00 46.31 86 GLY A O 1
ATOM 696 N N . TYR A 1 87 ? -8.653 -14.436 11.889 1.00 46.88 87 TYR A N 1
ATOM 697 C CA . TYR A 1 87 ? -8.668 -13.579 13.058 1.00 46.88 87 TYR A CA 1
ATOM 698 C C . TYR A 1 87 ? -10.108 -13.360 13.507 1.00 46.88 87 TYR A C 1
ATOM 700 O O . TYR A 1 87 ? -10.782 -12.401 13.139 1.00 46.88 87 TYR A O 1
ATOM 708 N N . ARG A 1 88 ? -10.584 -14.284 14.343 1.00 40.66 88 ARG A N 1
ATOM 709 C CA . ARG A 1 88 ? -11.856 -14.165 15.053 1.00 40.66 88 ARG A CA 1
ATOM 710 C C . ARG A 1 88 ? -11.756 -13.062 16.107 1.00 40.66 88 ARG A C 1
ATOM 712 O O . ARG A 1 88 ? -11.559 -13.336 17.288 1.00 40.66 88 ARG A O 1
ATOM 719 N N . PHE A 1 89 ? -11.917 -11.811 15.695 1.00 47.91 89 PHE A N 1
ATOM 720 C CA . PHE A 1 89 ? -12.303 -10.755 16.624 1.00 47.91 89 PHE A CA 1
ATOM 721 C C . PHE A 1 89 ? -13.829 -10.763 16.794 1.00 47.91 89 PHE A C 1
ATOM 723 O O . PHE A 1 89 ? -14.553 -11.119 15.865 1.00 47.91 89 PHE A O 1
ATOM 730 N N . PRO A 1 90 ? -14.349 -10.450 17.994 1.00 39.81 90 PRO A N 1
ATOM 731 C CA . PRO A 1 90 ? -15.779 -10.493 18.251 1.00 39.81 90 PRO A CA 1
ATOM 732 C C . PRO A 1 90 ? -16.484 -9.488 17.341 1.00 39.81 90 PRO A C 1
ATOM 734 O O . PRO A 1 90 ? -16.263 -8.281 17.451 1.00 39.81 90 PRO A O 1
ATOM 737 N N . ALA A 1 91 ? -17.317 -10.021 16.446 1.00 45.31 91 ALA A N 1
ATOM 738 C CA . ALA A 1 91 ? -18.119 -9.273 15.495 1.00 45.31 91 ALA A CA 1
ATOM 739 C C . ALA A 1 91 ? -18.758 -8.058 16.177 1.00 45.31 91 ALA A C 1
ATOM 741 O O . ALA A 1 91 ? -19.542 -8.198 17.124 1.00 45.31 91 ALA A O 1
ATOM 742 N N . ARG A 1 92 ? -18.449 -6.851 15.691 1.00 45.09 92 ARG A N 1
ATOM 743 C CA . ARG A 1 92 ? -19.251 -5.678 16.040 1.00 45.09 92 ARG A CA 1
ATOM 744 C C . ARG A 1 92 ? -20.578 -5.845 15.322 1.00 45.09 92 ARG A C 1
ATOM 746 O O . ARG A 1 92 ? -20.739 -5.487 14.164 1.00 45.09 92 ARG A O 1
ATOM 753 N N . THR A 1 93 ? -21.532 -6.419 16.043 1.00 48.84 93 THR A N 1
ATOM 754 C CA . THR A 1 93 ? -22.928 -6.517 15.647 1.00 48.84 93 THR A CA 1
ATOM 755 C C . THR A 1 93 ? -23.437 -5.132 15.255 1.00 48.84 93 THR A C 1
ATOM 757 O O . THR A 1 93 ? -23.740 -4.310 16.119 1.00 48.84 93 THR A O 1
ATOM 760 N N . ASN A 1 94 ? -23.574 -4.870 13.962 1.00 51.28 94 ASN A N 1
ATOM 761 C CA . ASN A 1 94 ? -24.389 -3.766 13.486 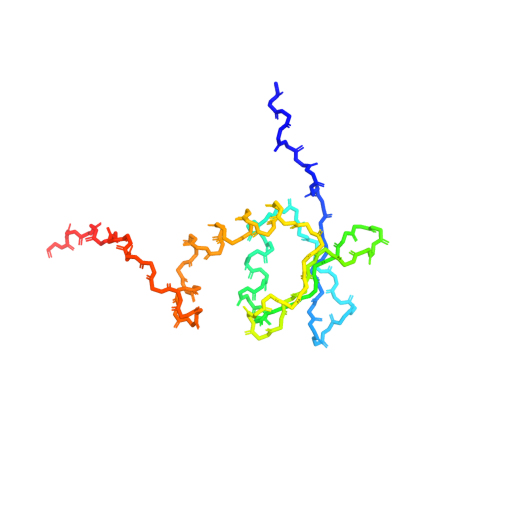1.00 51.28 94 ASN A CA 1
ATOM 762 C C . ASN A 1 94 ? -25.414 -4.287 12.486 1.00 51.28 94 ASN A C 1
ATOM 764 O O . ASN A 1 94 ? -25.339 -4.080 11.284 1.00 51.28 94 ASN A O 1
ATOM 768 N N . LYS A 1 95 ? -26.446 -4.938 13.030 1.00 43.94 95 LYS A N 1
ATOM 769 C CA . LYS A 1 95 ? -27.746 -5.045 12.366 1.00 43.94 95 LYS A CA 1
ATOM 770 C C . LYS A 1 95 ? -28.817 -4.426 13.256 1.00 43.94 95 LYS A C 1
ATOM 772 O O . LYS A 1 95 ? -29.646 -5.097 13.858 1.00 43.94 95 LYS A O 1
ATOM 777 N N . LYS A 1 96 ? -28.810 -3.092 13.315 1.00 53.62 96 LYS A N 1
ATOM 778 C CA . LYS A 1 96 ? -30.052 -2.338 13.481 1.00 53.62 96 LYS A CA 1
ATOM 779 C C . LYS A 1 96 ? -30.549 -1.932 12.104 1.00 53.62 96 LYS A C 1
ATOM 781 O O . LYS A 1 96 ? -30.126 -0.901 11.605 1.00 53.62 96 LYS A O 1
ATOM 786 N N . ARG A 1 97 ? -31.506 -2.682 11.555 1.00 47.19 97 ARG A N 1
ATOM 787 C CA . ARG A 1 97 ? -32.633 -2.118 10.795 1.00 47.19 97 ARG A CA 1
ATOM 788 C C . ARG A 1 97 ? -33.869 -2.978 11.050 1.00 47.19 97 ARG A C 1
ATOM 790 O O . ARG A 1 97 ? -33.998 -4.081 10.539 1.00 47.19 97 ARG A O 1
ATOM 797 N N . LYS A 1 98 ? -34.737 -2.453 11.916 1.00 47.06 98 LYS A N 1
ATOM 798 C CA . LYS A 1 98 ? -36.119 -2.886 12.126 1.00 47.06 98 LYS A CA 1
ATOM 799 C C . LYS A 1 98 ? -36.980 -1.995 11.228 1.00 47.06 98 LYS A C 1
ATOM 801 O O . LYS A 1 98 ? -36.912 -0.777 11.362 1.00 47.06 98 LYS A O 1
ATOM 806 N N . GLY A 1 99 ? -37.747 -2.595 10.328 1.00 52.69 99 GLY A N 1
ATOM 807 C CA . GLY A 1 99 ? -38.722 -1.927 9.462 1.00 52.69 99 GLY A CA 1
ATOM 808 C C . GLY A 1 99 ? -39.084 -2.880 8.324 1.00 52.69 99 GLY A C 1
ATOM 809 O O . GLY A 1 99 ? -38.185 -3.298 7.609 1.00 52.69 99 GLY A O 1
ATOM 810 N N . ARG A 1 100 ? -40.326 -3.311 8.133 1.00 45.22 100 ARG A N 1
ATOM 811 C CA . ARG A 1 100 ? -41.619 -2.817 8.612 1.00 45.22 100 ARG A CA 1
ATOM 812 C C . ARG A 1 100 ? -42.590 -3.992 8.681 1.00 45.22 100 ARG A C 1
ATOM 814 O O . ARG A 1 100 ? -42.417 -4.910 7.853 1.00 45.22 100 ARG A O 1
#